Protein AF-A0A948CG61-F1 (afdb_monomer)

Sequence (111 aa):
VVDPFDRGRVAAVVAGEDMAVATSGTAERGAHIVDPVLRRSPSELASELASVTLIGEDLTHVDAMATAAFAMGRRCQTWLEAQPGLGALVVFADGETWSKEGHDGPSLQVL

Structure (mmCIF, N/CA/C/O backbone):
data_AF-A0A948CG61-F1
#
_entry.id   AF-A0A948CG61-F1
#
loop_
_atom_site.group_PDB
_atom_site.id
_atom_site.type_symbol
_atom_site.label_atom_id
_atom_site.label_alt_id
_atom_site.label_comp_id
_atom_site.label_asym_id
_atom_site.label_entity_id
_atom_site.label_seq_id
_atom_site.pdbx_PDB_ins_code
_atom_site.Cartn_x
_atom_site.Cartn_y
_atom_site.Cartn_z
_atom_site.occupancy
_atom_site.B_iso_or_equiv
_atom_site.auth_seq_id
_atom_site.auth_comp_id
_atom_site.auth_asym_id
_atom_site.auth_atom_id
_atom_site.pdbx_PDB_model_num
ATOM 1 N N . VAL A 1 1 ? -9.115 -1.741 6.388 1.00 97.31 1 VAL A N 1
ATOM 2 C CA . VAL A 1 1 ? -7.638 -1.802 6.399 1.00 97.31 1 VAL A CA 1
ATOM 3 C C . VAL A 1 1 ? -7.150 -1.367 7.767 1.00 97.31 1 VAL A C 1
ATOM 5 O O . VAL A 1 1 ? -7.573 -0.317 8.240 1.00 97.31 1 VAL A O 1
ATOM 8 N N . VAL A 1 2 ? -6.352 -2.203 8.430 1.00 97.50 2 VAL A N 1
ATOM 9 C CA . VAL A 1 2 ? -5.792 -1.902 9.758 1.00 97.50 2 VAL A CA 1
ATOM 10 C C . VAL A 1 2 ? -4.701 -0.834 9.646 1.00 97.50 2 VAL A C 1
ATOM 12 O O . VAL A 1 2 ? -3.993 -0.793 8.641 1.00 97.50 2 VAL A O 1
ATOM 15 N N . ASP A 1 3 ? -4.575 0.026 10.652 1.00 97.69 3 ASP A N 1
ATOM 16 C CA . ASP A 1 3 ? -3.422 0.921 10.780 1.00 97.69 3 ASP A CA 1
ATOM 17 C C . ASP A 1 3 ? -2.152 0.087 11.059 1.00 97.69 3 ASP A C 1
ATOM 19 O O . ASP A 1 3 ? -2.129 -0.688 12.023 1.00 97.69 3 ASP A O 1
ATOM 23 N N . PRO A 1 4 ? -1.089 0.192 10.235 1.00 97.25 4 PRO A N 1
ATOM 24 C CA . PRO A 1 4 ? 0.126 -0.596 10.433 1.00 97.25 4 PRO A CA 1
ATOM 25 C C . PRO A 1 4 ? 0.893 -0.240 11.719 1.00 97.25 4 PRO A C 1
ATOM 27 O O . PRO A 1 4 ? 1.754 -1.020 12.130 1.00 97.25 4 PRO A O 1
ATOM 30 N N . PHE A 1 5 ? 0.596 0.895 12.361 1.00 97.19 5 PHE A N 1
ATOM 31 C CA . PHE A 1 5 ? 1.215 1.332 13.615 1.00 97.19 5 PHE A CA 1
ATOM 32 C C . PHE A 1 5 ? 0.362 1.031 14.856 1.00 97.19 5 PHE A C 1
ATOM 34 O O . PHE A 1 5 ? 0.889 1.027 15.970 1.00 97.19 5 PHE A O 1
ATOM 41 N N . ASP A 1 6 ? -0.931 0.748 14.684 1.00 96.44 6 ASP A N 1
ATOM 42 C CA . ASP A 1 6 ? -1.859 0.425 15.770 1.00 96.44 6 ASP A CA 1
ATOM 43 C C . ASP A 1 6 ? -2.927 -0.572 15.297 1.00 96.44 6 ASP A C 1
ATOM 45 O O . ASP A 1 6 ? -3.919 -0.215 14.660 1.00 96.44 6 ASP A O 1
ATOM 49 N N . ARG A 1 7 ? -2.774 -1.845 15.684 1.00 93.62 7 ARG A N 1
ATOM 50 C CA . ARG A 1 7 ? -3.722 -2.914 15.322 1.00 93.62 7 ARG A CA 1
ATOM 51 C C . ARG A 1 7 ? -5.148 -2.697 15.854 1.00 93.62 7 ARG A C 1
ATOM 53 O O . ARG A 1 7 ? -6.059 -3.400 15.423 1.00 93.62 7 ARG A O 1
ATOM 60 N N . GLY A 1 8 ? -5.350 -1.770 16.794 1.00 96.56 8 GLY A N 1
ATOM 61 C CA . GLY A 1 8 ? -6.665 -1.377 17.300 1.00 96.56 8 GLY A CA 1
ATOM 62 C C . GLY A 1 8 ? -7.374 -0.313 16.456 1.00 96.56 8 GLY A C 1
ATOM 63 O O . GLY A 1 8 ? -8.533 -0.006 16.738 1.00 96.56 8 GLY A O 1
ATOM 64 N N . ARG A 1 9 ? -6.711 0.254 15.439 1.00 97.12 9 ARG A N 1
ATOM 65 C CA . ARG A 1 9 ? -7.247 1.323 14.587 1.00 97.12 9 ARG A CA 1
ATOM 66 C C . ARG A 1 9 ? -7.474 0.865 13.154 1.00 97.12 9 ARG A C 1
ATOM 68 O O . ARG A 1 9 ? -6.816 -0.030 12.627 1.00 97.12 9 ARG A O 1
ATOM 75 N N . VAL A 1 10 ? -8.425 1.531 12.510 1.00 97.69 10 VAL A N 1
ATOM 76 C CA . VAL A 1 10 ? -8.732 1.361 11.091 1.00 97.69 10 VAL A CA 1
ATOM 77 C C . VAL A 1 10 ? -8.141 2.554 10.350 1.00 97.69 10 VAL A C 1
ATOM 79 O O . VAL A 1 10 ? -8.514 3.682 10.648 1.00 97.69 10 VAL A O 1
ATOM 82 N N . ALA A 1 11 ? -7.243 2.303 9.398 1.00 97.62 11 ALA A N 1
ATOM 83 C CA . ALA A 1 11 ? -6.652 3.341 8.549 1.00 97.62 11 ALA A CA 1
ATOM 84 C C . ALA A 1 11 ? -7.493 3.637 7.300 1.00 97.62 11 ALA A C 1
ATOM 86 O O . ALA A 1 11 ? -7.436 4.731 6.753 1.00 97.62 11 ALA A O 1
ATOM 87 N N . ALA A 1 12 ? -8.265 2.658 6.824 1.00 98.31 12 ALA A N 1
ATOM 88 C CA . ALA A 1 12 ? -9.187 2.869 5.714 1.00 98.31 12 ALA A CA 1
ATOM 89 C C . ALA A 1 12 ? -10.328 1.854 5.690 1.00 98.31 12 ALA A C 1
ATOM 91 O O . ALA A 1 12 ? -10.181 0.715 6.150 1.00 98.31 12 ALA A O 1
ATOM 92 N N . VAL A 1 13 ? -11.441 2.245 5.083 1.00 98.19 13 VAL A N 1
ATOM 93 C CA . VAL A 1 13 ? -12.582 1.386 4.757 1.00 98.19 13 VAL A CA 1
ATOM 94 C C . VAL A 1 13 ? -12.632 1.204 3.243 1.00 98.19 13 VAL A C 1
ATOM 96 O O . VAL A 1 13 ? -12.457 2.165 2.500 1.00 98.19 13 VAL A O 1
ATOM 99 N N . VAL A 1 14 ? -12.863 -0.032 2.799 1.00 97.62 14 VAL A N 1
ATOM 100 C CA . VAL A 1 14 ? -13.102 -0.354 1.387 1.00 97.62 14 VAL A CA 1
ATOM 101 C C . VAL A 1 14 ? -14.514 -0.909 1.268 1.00 97.62 14 VAL A C 1
ATOM 103 O O . VAL A 1 14 ? -14.871 -1.790 2.055 1.00 97.62 14 VAL A O 1
ATOM 106 N N . ALA A 1 15 ? -15.309 -0.395 0.333 1.00 97.06 15 ALA A N 1
ATOM 107 C CA . ALA A 1 15 ? -16.694 -0.815 0.140 1.00 97.06 15 ALA A CA 1
ATOM 108 C C . ALA A 1 15 ? -16.995 -1.092 -1.339 1.00 97.06 15 ALA A C 1
ATOM 110 O O . ALA A 1 15 ? -16.729 -0.263 -2.207 1.00 97.06 15 ALA A O 1
ATOM 111 N N . GLY A 1 16 ? -17.573 -2.260 -1.614 1.00 94.31 16 GLY A N 1
ATOM 112 C CA . GLY A 1 16 ? -17.907 -2.719 -2.958 1.00 94.31 16 GLY A CA 1
ATOM 113 C C . GLY A 1 16 ? -18.307 -4.193 -2.969 1.00 94.31 16 GLY A C 1
ATOM 114 O O . GLY A 1 16 ? -18.449 -4.817 -1.915 1.00 94.31 16 GLY A O 1
ATOM 115 N N . GLU A 1 17 ? -18.476 -4.731 -4.171 1.00 94.19 17 GLU A N 1
ATOM 116 C CA . GLU A 1 17 ? -18.790 -6.136 -4.447 1.00 94.19 17 GLU A CA 1
ATOM 117 C C . GLU A 1 17 ? -17.720 -6.718 -5.385 1.00 94.19 17 GLU A C 1
ATOM 119 O O . GLU A 1 17 ? -16.934 -5.961 -5.954 1.00 94.19 17 GLU A O 1
ATOM 124 N N . ASP A 1 18 ? -17.658 -8.051 -5.496 1.00 93.12 18 ASP A N 1
ATOM 125 C CA . ASP A 1 18 ? -16.765 -8.779 -6.418 1.00 93.12 18 ASP A CA 1
ATOM 126 C C . ASP A 1 18 ? -15.305 -8.288 -6.413 1.00 93.12 18 ASP A C 1
ATOM 128 O O . ASP A 1 18 ? -14.665 -8.079 -7.441 1.00 93.12 18 ASP A O 1
ATOM 132 N N . MET A 1 19 ? -14.774 -8.105 -5.204 1.00 95.81 19 MET A N 1
ATOM 133 C CA . MET A 1 19 ? -13.481 -7.477 -4.960 1.00 95.81 19 MET A CA 1
ATOM 134 C C . MET A 1 19 ? -12.565 -8.334 -4.086 1.00 95.81 19 MET A C 1
ATOM 136 O O . MET A 1 19 ? -12.998 -9.082 -3.207 1.00 95.81 19 MET A O 1
ATOM 140 N N . ALA A 1 20 ? -11.270 -8.133 -4.273 1.00 97.88 20 ALA A N 1
ATOM 141 C CA . ALA A 1 20 ? -10.186 -8.644 -3.463 1.00 97.88 20 ALA A CA 1
ATOM 142 C C . ALA A 1 20 ? -9.380 -7.486 -2.864 1.00 97.88 20 ALA A C 1
ATOM 144 O O . ALA A 1 20 ? -9.202 -6.433 -3.479 1.00 97.88 20 ALA A O 1
ATOM 145 N N . VAL A 1 21 ? -8.868 -7.703 -1.652 1.00 98.38 21 VAL A N 1
ATOM 146 C CA . VAL A 1 21 ? -7.999 -6.761 -0.942 1.00 98.38 21 VAL A CA 1
ATOM 147 C C . VAL A 1 21 ? -6.808 -7.531 -0.397 1.00 98.38 21 VAL A C 1
ATOM 149 O O . VAL A 1 21 ? -6.991 -8.541 0.282 1.00 98.38 21 VAL A O 1
ATOM 152 N N . ALA A 1 22 ? -5.599 -7.044 -0.658 1.00 98.62 22 ALA A N 1
ATOM 153 C CA . ALA A 1 22 ? -4.380 -7.617 -0.102 1.00 98.62 22 ALA A CA 1
ATOM 154 C C . ALA A 1 22 ? -3.466 -6.526 0.448 1.00 98.62 22 ALA A C 1
ATOM 156 O O . ALA A 1 22 ? -3.350 -5.448 -0.135 1.00 98.62 22 ALA A O 1
ATOM 157 N N . THR A 1 23 ? -2.806 -6.821 1.566 1.00 98.50 23 THR A N 1
ATOM 158 C CA . THR A 1 23 ? -1.913 -5.889 2.254 1.00 98.50 23 THR A CA 1
ATOM 159 C C . THR A 1 23 ? -0.541 -6.521 2.441 1.00 98.50 23 THR A C 1
ATOM 161 O O . THR A 1 23 ? -0.405 -7.545 3.108 1.00 98.50 23 THR A O 1
ATOM 164 N N . SER A 1 24 ? 0.490 -5.862 1.924 1.00 98.56 24 SER A N 1
ATOM 165 C CA . SER A 1 24 ? 1.887 -6.156 2.238 1.00 98.56 24 SER A CA 1
ATOM 166 C C . SER A 1 24 ? 2.418 -5.103 3.198 1.00 98.56 24 SER A C 1
ATOM 168 O O . SER A 1 24 ? 2.265 -3.907 2.973 1.00 98.56 24 SER A O 1
ATOM 170 N N . GLY A 1 25 ? 3.044 -5.529 4.287 1.00 97.31 25 GLY A N 1
ATOM 171 C CA . GLY A 1 25 ? 3.541 -4.616 5.307 1.00 97.31 25 GLY A CA 1
ATOM 172 C C . GLY A 1 25 ? 4.381 -5.329 6.352 1.00 97.31 25 GLY A C 1
ATOM 173 O O . GLY A 1 25 ? 4.549 -6.550 6.323 1.00 97.31 25 GLY A O 1
ATOM 174 N N . THR A 1 26 ? 4.916 -4.558 7.289 1.00 95.19 26 THR A N 1
ATOM 175 C CA . THR A 1 26 ? 5.865 -5.062 8.293 1.00 95.19 26 THR A CA 1
ATOM 176 C C . THR A 1 26 ? 5.216 -5.388 9.637 1.00 95.19 26 THR A C 1
ATOM 178 O O . THR A 1 26 ? 5.815 -6.104 10.436 1.00 95.19 26 THR A O 1
ATOM 181 N N . ALA A 1 27 ? 3.979 -4.942 9.876 1.00 93.25 27 ALA A N 1
ATOM 182 C CA . ALA A 1 27 ? 3.296 -5.075 11.165 1.00 93.25 27 ALA A CA 1
ATOM 183 C C . ALA A 1 27 ? 3.138 -6.532 11.653 1.00 93.25 27 ALA A C 1
ATOM 185 O O . ALA A 1 27 ? 3.137 -6.784 12.858 1.00 93.25 27 ALA A O 1
ATOM 186 N N . GLU A 1 28 ? 3.020 -7.507 10.742 1.00 89.50 28 GLU A N 1
ATOM 187 C CA . GLU A 1 28 ? 2.756 -8.913 11.092 1.00 89.50 28 GLU A CA 1
ATOM 188 C C . GLU A 1 28 ? 4.006 -9.798 11.195 1.00 89.50 28 GLU A C 1
ATOM 190 O O . GLU A 1 28 ? 4.027 -10.745 11.980 1.00 89.50 28 GLU A O 1
ATOM 195 N N . ARG A 1 29 ? 5.057 -9.524 10.410 1.00 93.06 29 ARG A N 1
ATOM 196 C CA . ARG A 1 29 ? 6.268 -10.375 10.348 1.00 93.06 29 ARG A CA 1
ATOM 197 C C . ARG A 1 29 ? 7.577 -9.585 10.387 1.00 93.06 29 ARG A C 1
ATOM 199 O O . ARG A 1 29 ? 8.625 -10.111 10.021 1.00 93.06 29 ARG A O 1
ATOM 206 N N . GLY A 1 30 ? 7.527 -8.323 10.803 1.00 94.38 30 GLY A N 1
ATOM 207 C CA . GLY A 1 30 ? 8.665 -7.415 10.720 1.00 94.38 30 GLY A CA 1
ATOM 208 C C . GLY A 1 30 ? 9.113 -7.175 9.276 1.00 94.38 30 GLY A C 1
ATOM 209 O O . GLY A 1 30 ? 8.387 -7.430 8.311 1.00 94.38 30 GLY A O 1
ATOM 210 N N . ALA A 1 31 ? 10.336 -6.678 9.119 1.00 96.81 31 ALA A N 1
ATOM 211 C CA . ALA A 1 31 ? 10.943 -6.433 7.817 1.00 96.81 31 ALA A CA 1
ATOM 212 C C . ALA A 1 31 ? 11.369 -7.756 7.150 1.00 96.81 31 ALA A C 1
ATOM 214 O O . ALA A 1 31 ? 12.371 -8.353 7.538 1.00 96.81 31 ALA A O 1
ATOM 215 N N . HIS A 1 32 ? 10.621 -8.208 6.140 1.00 96.81 32 HIS A N 1
ATOM 216 C CA . HIS A 1 32 ? 10.877 -9.485 5.449 1.00 96.81 32 HIS A CA 1
ATOM 217 C C . HIS A 1 32 ? 10.771 -9.420 3.916 1.00 96.81 32 HIS A C 1
ATOM 219 O O . HIS A 1 32 ? 11.136 -10.376 3.235 1.00 96.81 32 HIS A O 1
ATOM 225 N N . ILE A 1 33 ? 10.288 -8.307 3.363 1.00 97.75 33 ILE A N 1
ATOM 226 C CA . ILE A 1 33 ? 10.135 -8.114 1.916 1.00 97.75 33 ILE A CA 1
ATOM 227 C C . ILE A 1 33 ? 11.458 -7.587 1.353 1.00 97.75 33 ILE A C 1
ATOM 229 O O . ILE A 1 33 ? 12.090 -6.739 1.972 1.00 97.75 33 ILE A O 1
ATOM 233 N N . VAL A 1 34 ? 11.889 -8.091 0.198 1.00 96.69 34 VAL A N 1
ATOM 234 C CA . VAL A 1 34 ? 13.167 -7.732 -0.445 1.00 96.69 34 VAL A CA 1
ATOM 235 C C . VAL A 1 34 ? 12.928 -6.991 -1.759 1.00 96.69 34 VAL A C 1
ATOM 237 O O . VAL A 1 34 ? 11.976 -7.309 -2.466 1.00 96.69 34 VAL A O 1
ATOM 240 N N . ASP A 1 35 ? 13.810 -6.052 -2.123 1.00 97.62 35 ASP A N 1
ATOM 241 C CA . ASP A 1 35 ? 13.835 -5.454 -3.468 1.00 97.62 35 ASP A CA 1
ATOM 242 C C . ASP A 1 35 ? 14.817 -6.245 -4.352 1.00 97.62 35 ASP A C 1
ATOM 244 O O . ASP A 1 35 ? 16.037 -6.081 -4.219 1.00 97.62 35 ASP A O 1
ATOM 248 N N . PRO A 1 36 ? 14.342 -7.110 -5.267 1.00 96.56 36 PRO A N 1
ATOM 249 C CA . PRO A 1 36 ? 15.232 -7.918 -6.098 1.00 96.56 36 PRO A CA 1
ATOM 250 C C . PRO A 1 36 ? 15.929 -7.105 -7.202 1.00 96.56 36 PRO A C 1
ATOM 252 O O . PRO A 1 36 ? 16.929 -7.570 -7.754 1.00 96.56 36 PRO A O 1
ATOM 255 N N . VAL A 1 37 ? 15.421 -5.911 -7.532 1.00 96.50 37 VAL A N 1
ATOM 256 C CA . VAL A 1 37 ? 15.892 -5.089 -8.656 1.00 96.50 37 VAL A CA 1
ATOM 257 C C . VAL A 1 37 ? 17.022 -4.174 -8.208 1.00 96.50 37 VAL A C 1
ATOM 259 O O . VAL A 1 37 ? 18.110 -4.221 -8.776 1.00 96.50 37 VAL A O 1
ATOM 262 N N . LEU A 1 38 ? 16.782 -3.366 -7.171 1.00 96.38 38 LEU A N 1
ATOM 263 C CA . LEU A 1 38 ? 17.788 -2.450 -6.623 1.00 96.38 38 LEU A CA 1
ATOM 264 C C . LEU A 1 38 ? 18.600 -3.064 -5.480 1.00 96.38 38 LEU A C 1
ATOM 266 O O . LEU A 1 38 ? 19.487 -2.404 -4.951 1.00 96.38 38 LEU A O 1
ATOM 270 N N . ARG A 1 39 ? 18.320 -4.323 -5.112 1.00 96.44 39 ARG A N 1
ATOM 271 C CA . ARG A 1 39 ? 19.025 -5.067 -4.054 1.00 96.44 39 ARG A CA 1
ATOM 272 C C . ARG A 1 39 ? 18.960 -4.387 -2.683 1.00 96.44 39 ARG A C 1
ATOM 274 O O . ARG A 1 39 ? 19.878 -4.542 -1.883 1.00 96.44 39 ARG A O 1
ATOM 281 N N . ARG A 1 40 ? 17.864 -3.676 -2.403 1.00 96.44 40 ARG A N 1
ATOM 282 C CA . ARG A 1 40 ? 17.599 -3.095 -1.081 1.00 96.44 40 ARG A CA 1
ATOM 283 C C . ARG A 1 40 ? 17.156 -4.177 -0.103 1.00 96.44 40 ARG A C 1
ATOM 285 O O . ARG A 1 40 ? 16.366 -5.066 -0.436 1.00 96.44 40 ARG A O 1
ATOM 292 N N . SER A 1 41 ? 17.690 -4.086 1.105 1.00 96.62 41 SER A N 1
ATOM 293 C CA . SER A 1 41 ? 17.367 -4.957 2.227 1.00 96.62 41 SER A CA 1
ATOM 294 C C . SER A 1 41 ? 15.941 -4.718 2.740 1.00 96.62 41 SER A C 1
ATOM 296 O O . SER A 1 41 ? 15.381 -3.633 2.551 1.00 96.62 41 SER A O 1
ATOM 298 N N . PRO A 1 42 ? 15.359 -5.688 3.470 1.00 97.88 42 PRO A N 1
ATOM 299 C CA . PRO A 1 42 ? 14.071 -5.483 4.120 1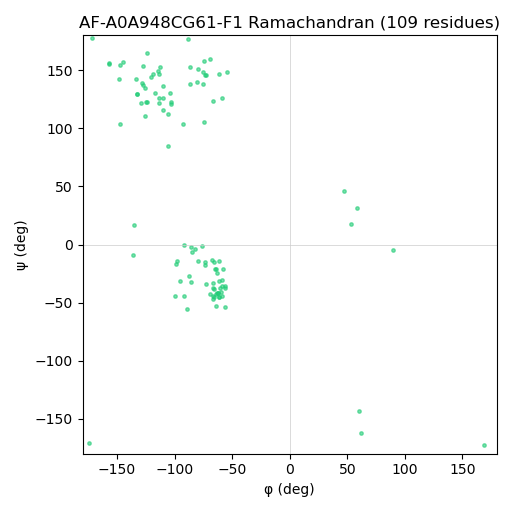.00 97.88 42 PRO A CA 1
ATOM 300 C C . PRO A 1 42 ? 14.041 -4.285 5.071 1.00 97.88 42 PRO A C 1
ATOM 302 O O . PRO A 1 42 ? 13.028 -3.596 5.145 1.00 97.88 42 PRO A O 1
ATOM 305 N N . SER A 1 43 ? 15.139 -4.005 5.781 1.00 97.31 43 SER A N 1
ATOM 306 C CA . SER A 1 43 ? 15.233 -2.855 6.688 1.00 97.31 43 SER A CA 1
ATOM 307 C C . SER A 1 43 ? 15.194 -1.515 5.959 1.00 97.31 43 SER A C 1
ATOM 309 O O . SER A 1 43 ? 14.572 -0.581 6.453 1.00 97.31 43 SER A O 1
ATOM 311 N N . GLU A 1 44 ? 15.819 -1.416 4.782 1.00 97.56 44 GLU A N 1
ATOM 312 C CA . GLU A 1 44 ? 15.761 -0.196 3.969 1.00 97.56 44 GLU A CA 1
ATOM 313 C C . GLU A 1 44 ? 14.333 0.054 3.476 1.00 97.56 44 GLU A C 1
ATOM 315 O O . GLU A 1 44 ? 13.817 1.158 3.627 1.00 97.56 44 GLU A O 1
ATOM 320 N N . LEU A 1 45 ? 13.644 -0.980 2.985 1.00 98.00 45 LEU A N 1
ATOM 321 C CA . LEU A 1 45 ? 12.242 -0.853 2.576 1.00 98.00 45 LEU A CA 1
ATOM 322 C C . LEU A 1 45 ? 11.322 -0.500 3.750 1.00 98.00 45 LEU A C 1
ATOM 324 O O . LEU A 1 45 ? 10.469 0.372 3.615 1.00 98.00 45 LEU A O 1
ATOM 328 N N . ALA A 1 46 ? 11.525 -1.123 4.912 1.00 97.19 46 ALA A N 1
ATOM 329 C CA . ALA A 1 46 ? 10.760 -0.830 6.124 1.00 97.19 46 ALA A CA 1
ATOM 330 C C . ALA A 1 46 ? 10.989 0.596 6.659 1.00 97.19 46 ALA A C 1
ATOM 332 O O . ALA A 1 46 ? 10.153 1.107 7.397 1.00 97.19 46 ALA A O 1
ATOM 333 N N . SER A 1 47 ? 12.104 1.241 6.293 1.00 97.50 47 SER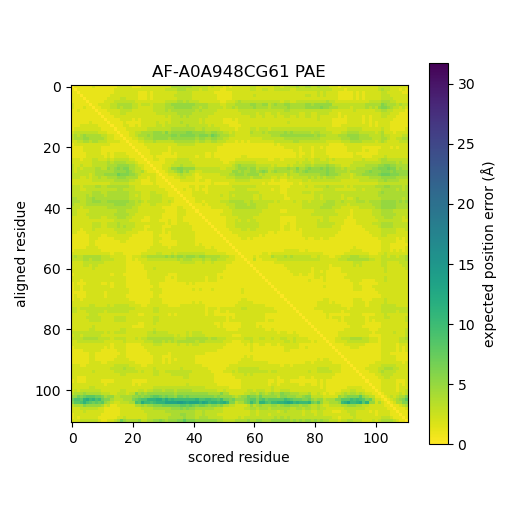 A N 1
ATOM 334 C CA . SER A 1 47 ? 12.350 2.658 6.594 1.00 97.50 47 SER A CA 1
ATOM 335 C C . SER A 1 47 ? 11.632 3.621 5.640 1.00 97.50 47 SER A C 1
ATOM 337 O O . SER A 1 47 ? 11.522 4.808 5.934 1.00 97.50 47 SER A O 1
ATOM 339 N N . GLU A 1 48 ? 11.128 3.122 4.506 1.00 97.50 48 GLU A N 1
ATOM 340 C CA . GLU A 1 48 ? 10.350 3.899 3.538 1.00 97.50 48 GLU A CA 1
ATOM 341 C C . GLU A 1 48 ? 8.843 3.669 3.698 1.00 97.50 48 GLU A C 1
ATOM 343 O O . GLU A 1 48 ? 8.071 4.626 3.665 1.00 97.50 48 GLU A O 1
ATOM 348 N N . LEU A 1 49 ? 8.420 2.414 3.866 1.00 98.31 49 LEU A N 1
ATOM 349 C CA . LEU A 1 49 ? 7.021 1.992 3.836 1.00 98.31 49 LEU A CA 1
ATOM 350 C C . LEU A 1 49 ? 6.645 1.193 5.086 1.00 98.31 49 LEU A C 1
ATOM 352 O O . LEU A 1 49 ? 7.356 0.271 5.490 1.00 98.31 49 LEU A O 1
ATOM 356 N N . ALA A 1 50 ? 5.469 1.486 5.637 1.00 98.19 50 ALA A N 1
ATOM 357 C CA . ALA A 1 50 ? 4.848 0.691 6.691 1.00 98.19 50 ALA A CA 1
ATOM 358 C C . ALA A 1 50 ? 3.910 -0.376 6.106 1.00 98.19 50 ALA A C 1
ATOM 360 O O . ALA A 1 50 ? 3.954 -1.544 6.508 1.00 98.19 50 ALA A O 1
ATOM 361 N N . SER A 1 51 ? 3.086 0.003 5.123 1.00 98.69 51 SER A N 1
ATOM 362 C CA . SER A 1 51 ? 2.211 -0.933 4.410 1.00 98.69 51 SER A CA 1
ATOM 363 C C . SER A 1 51 ? 1.799 -0.436 3.022 1.00 98.69 51 SER A C 1
ATOM 365 O O . SER A 1 51 ? 1.778 0.763 2.751 1.00 98.69 51 SER A O 1
ATOM 367 N N . VAL A 1 52 ? 1.446 -1.380 2.154 1.00 98.81 52 VAL A N 1
ATOM 368 C CA . VAL A 1 52 ? 0.785 -1.166 0.866 1.00 98.81 52 VAL A CA 1
ATOM 369 C C . VAL A 1 52 ? -0.420 -2.093 0.814 1.00 98.81 52 VAL A C 1
ATOM 371 O O . VAL A 1 52 ? -0.272 -3.307 0.939 1.00 98.81 52 VAL A O 1
ATOM 374 N N . THR A 1 53 ? -1.607 -1.527 0.638 1.00 98.81 53 THR A N 1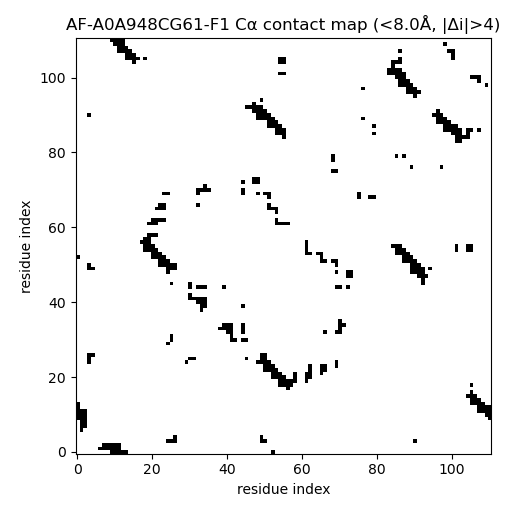
ATOM 375 C CA . THR A 1 53 ? -2.860 -2.261 0.453 1.00 98.81 53 THR A CA 1
ATOM 376 C C . THR A 1 53 ? -3.387 -2.015 -0.945 1.00 98.81 53 THR A C 1
ATOM 378 O O . THR A 1 53 ? -3.554 -0.858 -1.321 1.00 98.81 53 THR A O 1
ATOM 381 N N . LEU A 1 54 ? -3.661 -3.079 -1.697 1.00 98.69 54 LEU A N 1
ATOM 382 C CA . LEU A 1 54 ? -4.229 -3.002 -3.041 1.00 98.69 54 LEU A CA 1
ATOM 383 C C . LEU A 1 54 ? -5.628 -3.605 -3.092 1.00 98.69 54 LEU A C 1
ATOM 385 O O . LEU A 1 54 ? -5.939 -4.541 -2.354 1.00 98.69 54 LEU A O 1
ATOM 389 N N . ILE A 1 55 ? -6.440 -3.053 -3.989 1.00 98.62 55 ILE A N 1
ATOM 390 C CA . ILE A 1 55 ? -7.821 -3.439 -4.259 1.00 98.62 55 ILE A CA 1
ATOM 391 C C . ILE A 1 55 ? -7.957 -3.737 -5.756 1.00 98.62 55 ILE A C 1
ATOM 393 O O . ILE A 1 55 ? -7.464 -2.968 -6.581 1.00 98.62 55 ILE A O 1
ATOM 397 N N . GLY A 1 56 ? -8.623 -4.836 -6.103 1.00 97.38 56 GLY A N 1
ATOM 398 C CA . GLY A 1 56 ? -8.862 -5.277 -7.483 1.00 97.38 56 GLY A CA 1
ATOM 399 C C . GLY A 1 56 ? -9.777 -6.502 -7.516 1.00 97.38 56 GLY A C 1
ATOM 400 O O . GLY A 1 56 ? -10.322 -6.868 -6.484 1.00 97.38 56 GLY A O 1
ATOM 401 N N . GLU A 1 57 ? -9.953 -7.148 -8.667 1.00 95.12 57 GLU A N 1
ATOM 402 C CA . GLU A 1 57 ? -10.935 -8.243 -8.824 1.00 95.12 57 GLU A CA 1
ATOM 403 C C . GLU A 1 57 ? -10.392 -9.631 -8.426 1.00 95.12 57 GLU A C 1
ATOM 405 O O . GLU A 1 57 ? -11.133 -10.475 -7.928 1.00 95.12 57 GLU A O 1
ATOM 410 N N . ASP A 1 58 ? -9.091 -9.882 -8.616 1.00 95.62 58 ASP A N 1
ATOM 411 C CA . ASP A 1 58 ? -8.471 -11.196 -8.392 1.00 95.62 58 ASP A CA 1
ATOM 412 C C . ASP A 1 58 ? -7.480 -11.175 -7.223 1.00 95.62 58 ASP A C 1
ATOM 414 O O . ASP A 1 58 ? -6.489 -10.439 -7.246 1.00 95.62 58 ASP A O 1
ATOM 418 N N . LEU A 1 59 ? -7.718 -12.030 -6.220 1.00 97.88 59 LEU A N 1
ATOM 419 C CA . LEU A 1 59 ? -6.896 -12.097 -5.007 1.00 97.88 59 LEU A CA 1
ATOM 420 C C . LEU A 1 59 ? -5.434 -12.438 -5.304 1.00 97.88 59 LEU A C 1
ATOM 422 O O . LEU A 1 59 ? -4.539 -11.841 -4.711 1.00 97.88 59 LEU A O 1
ATOM 426 N N . THR A 1 60 ? -5.186 -13.373 -6.225 1.00 98.50 60 THR A N 1
ATOM 427 C CA . THR A 1 60 ? -3.818 -13.801 -6.551 1.00 98.50 60 THR A CA 1
ATOM 428 C C . THR A 1 60 ? -3.026 -12.641 -7.150 1.00 98.50 60 THR A C 1
ATOM 430 O O . THR A 1 60 ? -1.871 -12.409 -6.787 1.00 98.50 60 THR A O 1
ATOM 433 N N . HIS A 1 61 ? -3.657 -11.885 -8.046 1.00 97.88 61 HIS A N 1
ATOM 434 C CA . HIS A 1 61 ? -3.075 -10.712 -8.667 1.00 97.88 61 HIS A CA 1
ATOM 435 C C . HIS A 1 61 ? -2.797 -9.609 -7.643 1.00 97.88 61 HIS A C 1
ATOM 437 O O . HIS A 1 61 ? -1.661 -9.140 -7.561 1.00 97.88 61 HIS A O 1
ATOM 443 N N . VAL A 1 62 ? -3.791 -9.208 -6.841 1.00 98.19 62 VAL A N 1
ATOM 444 C CA . VAL A 1 62 ? -3.602 -8.094 -5.895 1.00 98.19 62 VAL A CA 1
ATOM 445 C C . VAL A 1 62 ? -2.603 -8.428 -4.788 1.00 98.19 62 VAL A C 1
ATOM 447 O O . VAL A 1 62 ? -1.848 -7.545 -4.393 1.00 98.19 62 VAL A O 1
ATOM 450 N N . ASP A 1 63 ? -2.518 -9.682 -4.338 1.00 98.75 63 ASP A N 1
ATOM 451 C CA . ASP A 1 63 ? -1.531 -10.119 -3.338 1.00 98.75 63 ASP A CA 1
ATOM 452 C C . ASP A 1 63 ? -0.094 -10.057 -3.880 1.00 98.75 63 ASP A C 1
ATOM 454 O O . ASP A 1 63 ? 0.806 -9.459 -3.272 1.00 98.75 63 ASP A O 1
ATOM 458 N N . ALA A 1 64 ? 0.113 -10.578 -5.094 1.00 98.62 64 ALA A N 1
ATOM 459 C CA . ALA A 1 64 ? 1.401 -10.491 -5.772 1.00 98.62 64 ALA A CA 1
ATOM 460 C C . ALA A 1 64 ? 1.804 -9.031 -6.044 1.00 98.62 64 ALA A C 1
ATOM 462 O O . ALA A 1 64 ? 2.964 -8.654 -5.842 1.00 98.62 64 ALA A O 1
ATOM 463 N N . MET A 1 65 ? 0.858 -8.193 -6.477 1.00 98.56 65 MET A N 1
ATOM 464 C CA . MET A 1 65 ? 1.111 -6.783 -6.774 1.00 98.56 65 MET A CA 1
ATOM 465 C C . MET A 1 65 ? 1.321 -5.937 -5.520 1.00 98.56 65 MET A C 1
ATO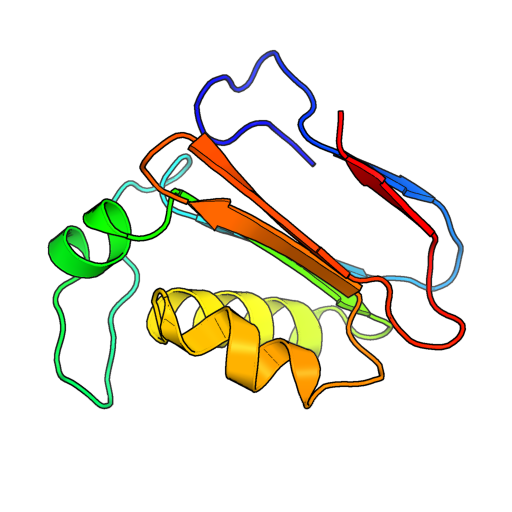M 467 O O . MET A 1 65 ? 2.155 -5.036 -5.558 1.00 98.56 65 MET A O 1
ATOM 471 N N . ALA A 1 66 ? 0.658 -6.234 -4.399 1.00 98.81 66 ALA A N 1
ATOM 472 C CA . ALA A 1 66 ? 0.904 -5.541 -3.134 1.00 98.81 66 ALA A CA 1
ATOM 473 C C . ALA A 1 66 ? 2.346 -5.783 -2.669 1.00 98.81 66 ALA A C 1
ATOM 475 O O . ALA A 1 66 ? 3.053 -4.842 -2.297 1.00 98.81 66 ALA A O 1
ATOM 476 N N . THR A 1 67 ? 2.825 -7.024 -2.808 1.00 98.69 67 THR A N 1
ATOM 477 C CA . THR A 1 67 ? 4.208 -7.384 -2.473 1.00 98.69 67 THR A CA 1
ATOM 478 C C . THR A 1 67 ? 5.196 -6.713 -3.425 1.00 98.69 67 THR A C 1
ATOM 480 O O . THR A 1 67 ? 6.202 -6.155 -2.981 1.00 98.69 67 THR A O 1
ATOM 483 N N . ALA A 1 68 ? 4.906 -6.717 -4.731 1.00 98.56 68 ALA A N 1
ATOM 484 C CA . ALA A 1 68 ? 5.736 -6.054 -5.734 1.00 98.56 68 ALA A CA 1
ATOM 485 C C . ALA A 1 68 ? 5.815 -4.539 -5.496 1.00 98.56 68 ALA A C 1
ATOM 487 O O . ALA A 1 68 ? 6.909 -3.977 -5.506 1.00 98.56 68 ALA A O 1
ATOM 488 N N . ALA A 1 69 ? 4.685 -3.886 -5.221 1.00 98.69 69 ALA A N 1
ATOM 489 C CA . ALA A 1 69 ? 4.624 -2.468 -4.897 1.00 98.69 69 ALA A CA 1
ATOM 490 C C . ALA A 1 69 ? 5.414 -2.158 -3.618 1.00 98.69 69 ALA A C 1
ATOM 492 O O . ALA A 1 69 ? 6.237 -1.246 -3.623 1.00 98.69 69 ALA A O 1
ATOM 493 N N . PHE A 1 70 ? 5.272 -2.955 -2.555 1.00 98.75 70 PHE A N 1
ATOM 494 C CA . PHE A 1 70 ? 6.087 -2.779 -1.350 1.00 98.75 70 PHE A CA 1
ATOM 495 C C . PHE A 1 70 ? 7.590 -2.910 -1.656 1.00 98.75 70 PHE A C 1
ATOM 497 O O . PHE A 1 70 ? 8.390 -2.072 -1.239 1.00 98.75 70 PHE A O 1
ATOM 504 N N . ALA A 1 71 ? 7.987 -3.909 -2.452 1.00 98.56 71 ALA A N 1
ATOM 505 C CA . ALA A 1 71 ? 9.375 -4.104 -2.879 1.00 98.56 71 ALA A CA 1
ATOM 506 C C . ALA A 1 71 ? 9.922 -2.941 -3.734 1.00 98.56 71 ALA A C 1
ATOM 508 O O . ALA A 1 71 ? 11.132 -2.705 -3.764 1.00 98.56 71 ALA A O 1
ATOM 509 N N . MET A 1 72 ? 9.058 -2.172 -4.407 1.00 98.44 72 MET A N 1
ATOM 510 C CA . MET A 1 72 ? 9.457 -0.963 -5.136 1.00 98.44 72 MET A CA 1
ATOM 511 C C . MET A 1 72 ? 9.797 0.216 -4.214 1.00 98.44 72 MET A C 1
ATOM 513 O O . MET A 1 72 ? 10.461 1.156 -4.672 1.00 98.44 72 MET A O 1
ATOM 517 N N . GLY A 1 73 ? 9.437 0.174 -2.927 1.00 98.06 73 GLY A N 1
ATOM 518 C CA . GLY A 1 73 ? 9.626 1.286 -1.989 1.00 98.06 73 GLY A CA 1
ATOM 519 C C . GLY A 1 73 ? 8.865 2.536 -2.443 1.00 98.06 73 GLY A C 1
ATOM 520 O O . GLY A 1 73 ? 7.808 2.426 -3.062 1.00 98.06 73 GLY A O 1
ATOM 521 N N . ARG A 1 74 ? 9.417 3.739 -2.241 1.00 96.69 74 ARG A N 1
ATOM 522 C CA . ARG A 1 74 ? 8.757 5.000 -2.662 1.00 96.69 74 ARG A CA 1
ATOM 523 C C . ARG A 1 74 ? 8.427 5.088 -4.162 1.00 96.69 74 ARG A C 1
ATOM 525 O O . ARG A 1 74 ? 7.525 5.823 -4.546 1.00 96.69 74 ARG A O 1
ATOM 532 N N . ARG A 1 75 ? 9.091 4.300 -5.019 1.00 97.19 75 ARG A N 1
ATOM 533 C CA . ARG A 1 75 ? 8.783 4.226 -6.464 1.00 97.19 75 ARG A CA 1
ATOM 534 C C . ARG A 1 75 ? 7.420 3.591 -6.760 1.00 97.19 75 ARG A C 1
ATOM 536 O O . ARG A 1 75 ? 6.952 3.679 -7.894 1.00 97.19 75 ARG A O 1
ATOM 543 N N . CYS A 1 76 ? 6.797 2.946 -5.771 1.00 98.12 76 CYS A N 1
ATOM 544 C CA . CYS A 1 76 ? 5.506 2.291 -5.937 1.00 98.12 76 CYS A CA 1
ATOM 545 C C . CYS A 1 76 ? 4.408 3.256 -6.382 1.00 98.12 76 CYS A C 1
ATOM 547 O O . CYS A 1 76 ? 3.607 2.862 -7.217 1.00 98.12 76 CYS A O 1
ATOM 549 N N . GLN A 1 77 ? 4.405 4.511 -5.917 1.00 97.88 77 GLN A N 1
ATOM 550 C CA . GLN A 1 77 ? 3.386 5.499 -6.292 1.00 97.88 77 GLN A CA 1
ATOM 551 C C . GLN A 1 77 ? 3.320 5.682 -7.811 1.00 97.88 77 GLN A C 1
ATOM 553 O O . GLN A 1 77 ? 2.275 5.475 -8.415 1.00 97.88 77 GLN A O 1
ATOM 558 N N . THR A 1 78 ? 4.454 5.982 -8.454 1.00 97.94 78 THR A N 1
ATOM 559 C CA . THR A 1 78 ? 4.514 6.164 -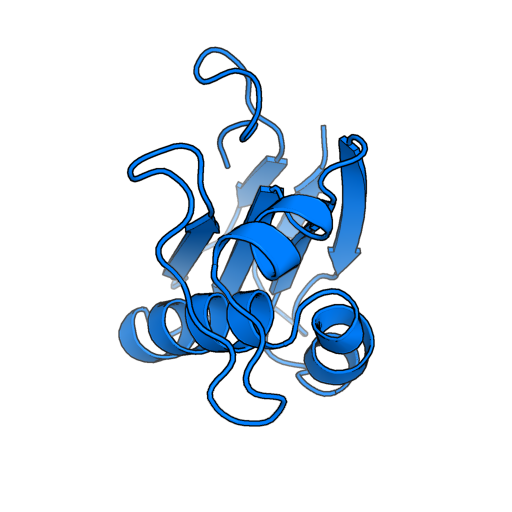9.913 1.00 97.94 78 THR A CA 1
ATOM 560 C C . THR A 1 78 ? 4.088 4.906 -10.668 1.00 97.94 78 THR A C 1
ATOM 562 O O . THR A 1 78 ? 3.431 4.998 -11.702 1.00 97.94 78 THR A O 1
ATOM 565 N N . TRP A 1 79 ? 4.447 3.723 -10.163 1.00 98.19 79 TRP A N 1
ATOM 566 C CA . TRP A 1 79 ? 4.024 2.466 -10.775 1.00 98.19 79 TRP A CA 1
ATOM 567 C C . TRP A 1 79 ? 2.516 2.222 -10.615 1.00 98.19 79 TRP A C 1
ATOM 569 O O . TRP A 1 79 ? 1.868 1.835 -11.588 1.00 98.19 79 TRP A O 1
ATOM 579 N N . LEU A 1 80 ? 1.960 2.495 -9.429 1.00 98.31 80 LEU A N 1
ATOM 580 C CA . LEU A 1 80 ? 0.541 2.346 -9.103 1.00 98.31 80 LEU A CA 1
ATOM 581 C C . LEU A 1 80 ? -0.327 3.317 -9.897 1.00 98.31 80 LEU A C 1
ATOM 583 O O . LEU A 1 80 ? -1.387 2.920 -10.369 1.00 98.31 80 LEU A O 1
ATOM 587 N N . GLU A 1 81 ? 0.121 4.551 -10.123 1.00 97.75 81 GLU A N 1
ATOM 588 C CA . GLU A 1 81 ? -0.569 5.500 -11.009 1.00 97.75 81 GLU A CA 1
ATOM 589 C C . GLU A 1 81 ? -0.764 4.924 -12.419 1.00 97.75 81 GLU A C 1
ATOM 591 O O . GLU A 1 81 ? -1.834 5.054 -13.008 1.00 97.75 81 GLU A O 1
ATOM 596 N N . ALA A 1 82 ? 0.217 4.172 -12.923 1.00 97.69 82 ALA A N 1
ATOM 597 C CA . ALA A 1 82 ? 0.126 3.503 -14.218 1.00 97.69 82 ALA A CA 1
ATOM 598 C C . ALA A 1 82 ? -0.752 2.230 -14.224 1.00 97.69 82 ALA A C 1
ATOM 600 O O . ALA A 1 82 ? -0.901 1.617 -15.280 1.00 97.69 82 ALA A O 1
ATOM 601 N N . GLN A 1 83 ? -1.328 1.819 -13.083 1.00 97.25 83 GLN A N 1
ATOM 602 C CA . GLN A 1 83 ? -2.228 0.662 -12.968 1.00 97.25 83 GLN A CA 1
ATOM 603 C C . GLN A 1 83 ? -3.691 1.119 -12.804 1.00 97.25 83 GLN A C 1
ATOM 605 O O . GLN A 1 83 ? -4.170 1.227 -11.674 1.00 97.25 83 GLN A O 1
ATOM 610 N N . PRO A 1 84 ? -4.439 1.417 -13.881 1.00 94.69 84 PRO A N 1
ATOM 611 C CA . PRO A 1 84 ? -5.774 2.020 -13.773 1.00 94.69 84 PRO A CA 1
ATOM 612 C C . PRO A 1 84 ? -6.793 1.150 -13.023 1.00 94.69 84 PRO A C 1
ATOM 614 O O . PRO A 1 84 ? -7.652 1.690 -12.340 1.00 94.69 84 PRO A O 1
ATOM 617 N N . GLY A 1 85 ? -6.683 -0.179 -13.102 1.00 95.00 85 GLY A N 1
ATOM 618 C CA . GLY A 1 85 ? -7.620 -1.104 -12.449 1.00 95.00 85 GLY A CA 1
ATOM 619 C C . GLY A 1 85 ? -7.354 -1.373 -10.964 1.00 95.00 85 GLY A C 1
ATOM 620 O O . GLY A 1 85 ? -8.122 -2.098 -10.345 1.00 95.00 85 GLY A O 1
ATOM 621 N N . LEU A 1 86 ? -6.273 -0.837 -10.385 1.00 97.81 86 LEU A N 1
ATOM 622 C CA . LEU A 1 86 ? -5.931 -1.082 -8.982 1.00 97.81 86 LEU A CA 1
ATOM 623 C C . LEU A 1 86 ? -6.291 0.120 -8.115 1.00 97.81 86 LEU A C 1
ATOM 625 O O . LEU A 1 86 ? -5.755 1.206 -8.321 1.00 97.81 86 LEU A O 1
ATOM 629 N N . GLY A 1 87 ? -7.125 -0.096 -7.100 1.00 98.25 87 GLY A N 1
ATOM 630 C CA . GLY A 1 87 ? -7.197 0.803 -5.950 1.00 98.25 87 GLY A CA 1
ATOM 631 C C . GLY A 1 87 ? -5.991 0.579 -5.040 1.00 98.25 87 GLY A C 1
ATOM 632 O O . GLY A 1 87 ? -5.471 -0.537 -4.957 1.00 98.25 87 GLY A O 1
ATOM 633 N N . ALA A 1 88 ? -5.520 1.622 -4.362 1.00 98.56 88 ALA A N 1
ATOM 634 C CA . ALA A 1 88 ? -4.336 1.527 -3.521 1.00 98.56 88 ALA A CA 1
ATOM 635 C C . ALA A 1 88 ? -4.390 2.457 -2.310 1.00 98.56 88 ALA A C 1
ATOM 637 O O . ALA A 1 88 ? -4.792 3.611 -2.420 1.00 98.56 88 ALA A O 1
ATOM 638 N N . LEU A 1 89 ? -3.878 1.967 -1.183 1.00 98.81 89 LEU A N 1
ATOM 639 C CA . LEU A 1 89 ? -3.455 2.755 -0.032 1.00 98.81 89 LEU A CA 1
ATOM 640 C C . LEU A 1 89 ? -1.996 2.417 0.276 1.00 98.81 89 LEU A C 1
ATOM 642 O O . LEU A 1 89 ? -1.660 1.265 0.545 1.00 98.81 89 LEU A O 1
ATOM 646 N N . VAL A 1 90 ? -1.141 3.429 0.277 1.00 98.81 90 VAL A N 1
ATOM 647 C CA . VAL A 1 90 ? 0.250 3.354 0.718 1.00 98.81 90 VAL A CA 1
ATOM 648 C C . VAL A 1 90 ? 0.365 4.128 2.022 1.00 98.81 90 VAL A C 1
ATOM 650 O O . VAL A 1 90 ? -0.012 5.296 2.076 1.00 98.81 90 VAL A O 1
ATOM 653 N N . VAL A 1 91 ? 0.901 3.482 3.055 1.00 98.62 91 VAL A N 1
ATOM 654 C CA . VAL A 1 91 ? 1.267 4.121 4.322 1.00 98.62 91 VAL A CA 1
ATOM 655 C C . VAL A 1 91 ? 2.787 4.131 4.414 1.00 98.62 91 VAL A C 1
ATOM 657 O O . VAL A 1 91 ? 3.425 3.072 4.460 1.00 98.62 91 VAL A O 1
ATOM 660 N N . PHE A 1 92 ? 3.369 5.324 4.418 1.00 98.44 92 PHE A N 1
ATOM 661 C CA . PHE A 1 92 ? 4.804 5.533 4.558 1.00 98.44 92 PHE A CA 1
ATOM 662 C C . PHE A 1 92 ? 5.255 5.290 5.999 1.00 98.44 92 PHE A C 1
ATOM 664 O O . PHE A 1 92 ? 4.463 5.339 6.938 1.00 98.44 92 PHE A O 1
ATOM 671 N N . ALA A 1 93 ? 6.544 5.007 6.185 1.00 97.69 93 A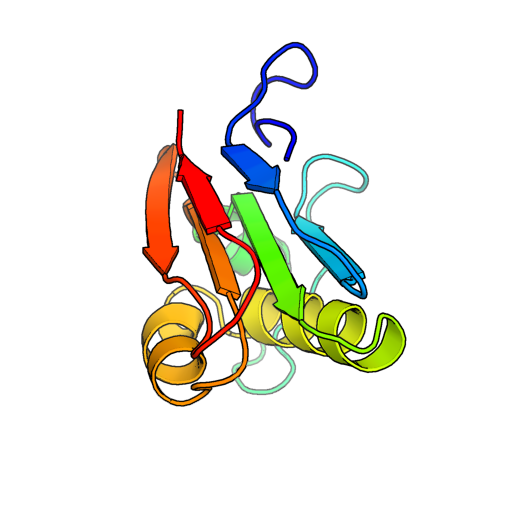LA A N 1
ATOM 672 C CA . ALA A 1 93 ? 7.114 4.755 7.510 1.00 97.69 93 ALA A CA 1
ATOM 673 C C . ALA A 1 93 ? 7.041 5.976 8.453 1.00 97.69 93 ALA A C 1
ATOM 675 O O . ALA A 1 93 ? 7.106 5.815 9.668 1.00 97.69 93 ALA A O 1
ATOM 676 N N . ASP A 1 94 ? 6.893 7.181 7.898 1.00 97.12 94 ASP A N 1
ATOM 677 C CA . ASP A 1 94 ? 6.690 8.443 8.623 1.00 97.12 94 ASP A CA 1
ATOM 678 C C . ASP A 1 94 ? 5.210 8.727 8.959 1.00 97.12 94 ASP A C 1
ATOM 680 O O . ASP A 1 94 ? 4.914 9.712 9.636 1.00 97.12 94 ASP A O 1
ATOM 684 N N . GLY A 1 95 ? 4.289 7.857 8.533 1.00 96.19 95 GLY A N 1
ATOM 685 C CA . GLY A 1 95 ? 2.850 7.988 8.757 1.00 96.19 95 GLY A CA 1
ATOM 686 C C . GLY A 1 95 ? 2.099 8.761 7.674 1.00 96.19 95 GLY A C 1
ATOM 687 O O . GLY A 1 95 ? 0.870 8.812 7.730 1.00 96.19 95 GLY A O 1
ATOM 688 N N . GLU A 1 96 ? 2.785 9.330 6.677 1.00 97.62 96 GLU A N 1
ATOM 689 C CA . GLU A 1 96 ? 2.111 9.901 5.511 1.00 97.62 96 GLU A CA 1
ATOM 690 C C . GLU A 1 96 ? 1.331 8.807 4.766 1.00 97.62 96 GLU A C 1
ATOM 692 O O . GLU A 1 96 ? 1.744 7.643 4.708 1.00 97.62 96 GLU A O 1
ATOM 697 N N . THR A 1 97 ? 0.198 9.179 4.171 1.00 98.25 97 THR A N 1
ATOM 698 C CA . THR A 1 97 ? -0.583 8.274 3.331 1.00 98.25 97 THR A CA 1
ATOM 699 C C . THR A 1 97 ? -0.727 8.823 1.922 1.00 98.25 97 THR A C 1
ATOM 701 O O . THR A 1 97 ? -0.856 10.024 1.699 1.00 98.25 97 THR A O 1
ATOM 704 N N . TRP A 1 98 ? -0.722 7.916 0.954 1.00 98.56 98 TRP A N 1
ATOM 705 C CA . TRP A 1 98 ? -1.125 8.190 -0.418 1.00 98.56 98 TRP A CA 1
ATOM 706 C C . TRP A 1 98 ? -2.146 7.141 -0.825 1.00 98.56 98 TRP A C 1
ATOM 708 O O . TRP A 1 98 ? -1.998 5.965 -0.490 1.00 98.56 98 TRP A O 1
ATOM 718 N N . SER A 1 99 ? -3.185 7.550 -1.540 1.00 98.31 99 SER A N 1
ATOM 719 C CA . SER A 1 99 ? -4.204 6.620 -2.003 1.00 98.31 99 SER A CA 1
ATOM 720 C C . SER A 1 99 ? -4.737 7.004 -3.368 1.00 98.31 99 SER A C 1
ATOM 722 O O . SER A 1 99 ? -4.665 8.165 -3.772 1.00 98.31 99 SER A O 1
ATOM 724 N N . LYS A 1 100 ? -5.285 6.008 -4.056 1.00 97.19 100 LYS A N 1
ATOM 725 C CA . LYS A 1 100 ? -6.089 6.196 -5.255 1.00 97.19 100 LYS A CA 1
ATOM 726 C C . LYS A 1 100 ? -7.169 5.128 -5.341 1.00 97.19 100 LYS A C 1
ATOM 728 O O . LYS A 1 100 ? -6.994 4.013 -4.844 1.00 97.19 100 LYS A O 1
ATOM 733 N N . GLU A 1 101 ? -8.250 5.452 -6.026 1.00 96.50 101 GLU A N 1
ATOM 734 C CA . GLU A 1 101 ? -9.254 4.470 -6.420 1.00 96.50 101 GLU A CA 1
ATOM 735 C C . GLU A 1 101 ? -8.865 3.824 -7.759 1.00 96.50 101 GLU A C 1
ATOM 737 O O . GLU A 1 101 ? -8.139 4.412 -8.568 1.00 96.50 101 GLU A O 1
ATOM 742 N N . GLY A 1 102 ? -9.316 2.587 -7.972 1.00 93.31 102 GLY A N 1
ATOM 743 C CA . GLY A 1 102 ? -9.261 1.946 -9.285 1.00 93.31 102 GLY A CA 1
ATOM 744 C C . GLY A 1 102 ? -10.414 2.446 -10.156 1.00 93.31 102 GLY A C 1
ATOM 745 O O . GLY A 1 102 ? -11.468 2.811 -9.638 1.00 93.31 102 GLY A O 1
ATOM 746 N N . HIS A 1 103 ? -10.234 2.466 -11.475 1.00 89.62 103 HIS A N 1
ATOM 747 C CA . HIS A 1 103 ? -11.311 2.809 -12.404 1.00 89.62 103 HIS A CA 1
ATOM 748 C C . HIS A 1 103 ? -12.491 1.851 -12.229 1.00 89.62 103 HIS A C 1
ATOM 750 O O . HIS A 1 103 ? -12.296 0.640 -12.286 1.00 89.62 103 HIS A O 1
ATOM 756 N N . ASP A 1 104 ? -13.684 2.410 -12.009 1.00 84.75 104 ASP A N 1
ATOM 757 C CA . ASP A 1 104 ? -14.932 1.672 -11.760 1.00 84.75 104 ASP A CA 1
ATOM 758 C C . ASP A 1 104 ? -14.838 0.645 -10.609 1.00 84.75 104 ASP A C 1
ATOM 760 O O . ASP A 1 104 ? -15.664 -0.260 -10.500 1.00 84.75 104 ASP A O 1
ATOM 764 N N . GLY A 1 105 ? -13.824 0.781 -9.747 1.00 83.94 105 GLY A N 1
ATOM 765 C CA . GLY A 1 105 ? -13.546 -0.141 -8.656 1.00 83.94 105 GLY A CA 1
ATOM 766 C C . GLY A 1 105 ? -14.289 0.202 -7.360 1.00 83.94 105 GLY A C 1
ATOM 767 O O . GLY A 1 105 ? -14.977 1.222 -7.270 1.00 83.94 105 GLY A O 1
ATOM 768 N N . PRO A 1 106 ? -14.130 -0.635 -6.320 1.00 92.25 106 PRO A N 1
ATOM 769 C CA . PRO A 1 106 ? -14.641 -0.354 -4.981 1.00 92.25 106 PRO A CA 1
ATOM 770 C C . PRO A 1 106 ? -14.155 0.997 -4.449 1.00 92.25 106 PRO A C 1
ATOM 772 O O . PRO A 1 106 ? -13.022 1.406 -4.720 1.00 92.25 106 PRO A O 1
ATOM 775 N N . SER A 1 107 ? -14.978 1.650 -3.627 1.00 94.75 107 SER A N 1
ATOM 776 C CA . SER A 1 107 ? -14.592 2.915 -3.003 1.00 94.75 107 SER A CA 1
ATOM 777 C C . SER A 1 107 ? -13.568 2.695 -1.894 1.00 94.75 107 SER A C 1
ATOM 779 O O . SER A 1 107 ? -13.606 1.687 -1.176 1.00 94.75 107 SER A O 1
ATOM 781 N N . LEU A 1 108 ? -12.655 3.655 -1.740 1.00 96.88 108 LEU A N 1
ATOM 782 C CA . LEU A 1 108 ? -11.604 3.634 -0.725 1.00 96.88 108 LEU A CA 1
ATOM 783 C C . LEU A 1 108 ? -11.648 4.921 0.101 1.00 96.88 108 LEU A C 1
ATOM 785 O O . LEU A 1 108 ? -11.267 5.993 -0.361 1.00 96.88 108 LEU A O 1
ATOM 789 N N . GLN A 1 109 ? -12.050 4.802 1.365 1.00 97.31 109 GLN A N 1
ATOM 790 C CA . GLN A 1 109 ? -12.073 5.916 2.309 1.00 97.31 109 GLN A CA 1
ATOM 791 C C . GLN A 1 109 ? -10.925 5.792 3.313 1.00 97.31 109 GLN A C 1
ATOM 793 O O .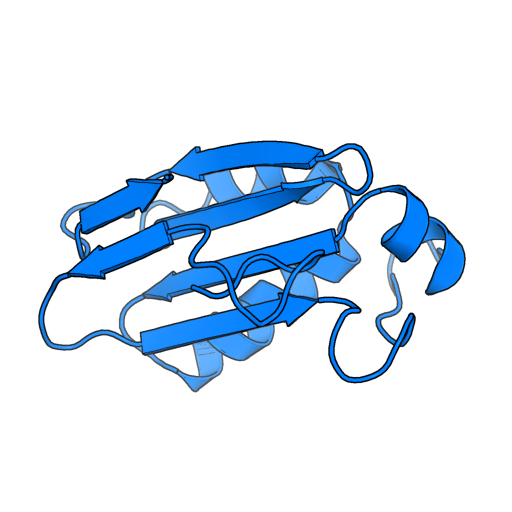 GLN A 1 109 ? -10.944 4.898 4.160 1.00 97.31 109 GLN A O 1
ATOM 798 N N . VAL A 1 110 ? -9.957 6.707 3.252 1.00 96.75 110 VAL A N 1
ATOM 799 C CA . VAL A 1 110 ? -8.877 6.843 4.249 1.00 96.75 110 VAL A CA 1
ATOM 800 C C . VAL A 1 110 ? -9.390 7.616 5.474 1.00 96.75 110 VAL A C 1
ATOM 802 O O . VAL A 1 110 ? -10.176 8.554 5.313 1.00 96.75 110 VAL A O 1
ATOM 805 N N . LEU A 1 111 ? -8.994 7.191 6.680 1.00 93.75 111 LEU A N 1
ATOM 806 C CA . LEU A 1 111 ? -9.450 7.719 7.977 1.00 93.75 111 LEU A CA 1
ATOM 807 C C . LEU A 1 111 ? -8.373 8.518 8.719 1.00 93.75 111 LEU A C 1
ATOM 809 O O . LEU A 1 111 ? -7.178 8.182 8.571 1.00 93.75 111 LEU A O 1
#

pLDDT: mean 96.84, std 2.48, range [83.94, 98.81]

Secondary structure (DSSP, 8-state):
-EETTEEEEESEEEE-SS-EEEEEESTTTSS----TTT---HHHHHHHEEEEEEEES-HHHHHHHHHHHHHHGGGHHHHHHT-TT-EEEEEETTS-EEE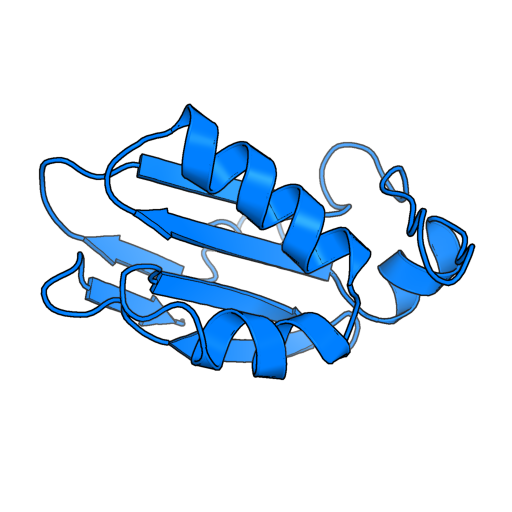EPPTT--EEEE-

Nearest PDB structures (foldseek):
  5mgy-assembly3_G  TM=7.392E-01  e=4.003E-03  Stutzerimonas stutzeri ATCC 14405 = CCUG 16156
  5mgy-assembly4_A  TM=7.338E-01  e=1.118E-02  Stutzerimonas stutzeri ATCC 14405 = CCUG 16156
  4xgx-assembly1_A  TM=7.636E-01  e=2.748E-02  Escherichia coli K-12
  4xgv-as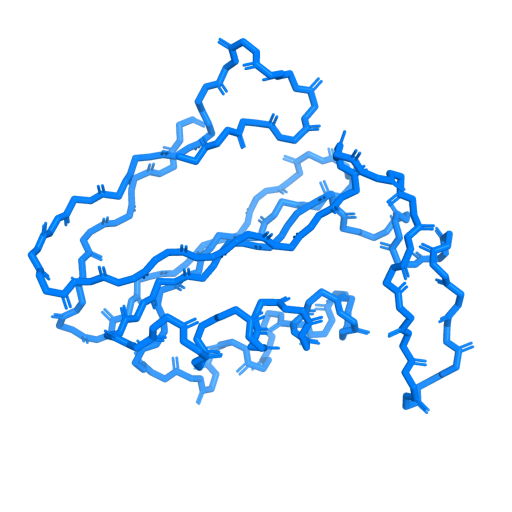sembly1_A  TM=7.039E-01  e=2.930E-02  Escherichia coli K-12
  6nxj-assembly2_B  TM=5.909E-01  e=3.124E-02  Vibrio cholerae

Foldseek 3Di:
DADLVDNVDDQKDWDDPLKEKAKDFQSPPHQDQAQPPVGDGSVVLLQWFGMKMKMARDHVVRHVLRSVLSSCRPCSVVVVVVQQRIWMWTQTNVRDIDTDAHVVGIDMGGD

Solvent-accessible surface area (backbone atoms only — not comparable to full-atom values): 5935 Å² total; per-residue (Å²): 79,67,27,67,89,40,87,92,40,67,36,30,51,73,52,75,73,84,65,25,74,22,75,29,54,31,72,86,71,44,64,72,60,55,20,87,84,83,65,43,51,22,64,59,36,47,66,47,35,32,32,24,36,24,31,32,68,46,55,72,58,27,41,54,47,12,43,51,34,45,36,48,32,82,57,24,59,70,54,49,70,73,36,55,63,41,18,37,42,37,32,31,50,87,67,52,73,50,73,49,64,13,66,97,47,51,49,72,46,78,103

Radius of gyration: 12.91 Å; Cα contacts (8 Å, |Δi|>4): 232; chains: 1; bounding box: 38×24×32 Å

Mean predicted aligned error: 2.26 Å